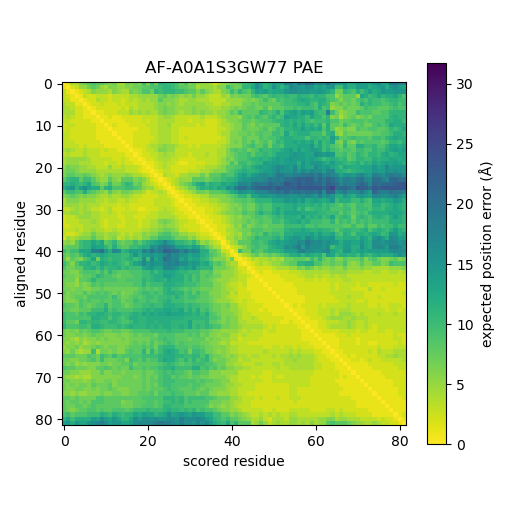Protein AF-A0A1S3GW77-F1 (afdb_monomer)

Mean predicted aligned error: 7.07 Å

Nearest PDB structures (foldseek):
  7sn8-assembly1_K  TM=9.458E-01  e=8.242E-07  Drosophila melanogaster
  8uic-assembly1_K  TM=7.440E-01  e=1.247E-06  Drosophila melanogaster
  6m8q-assembly1_A  TM=9.433E-01  e=9.137E-03  Homo sapiens
  6v4x-assembly1_H  TM=7.844E-01  e=7.429E-03  Homo sapiens

InterPro domains:
  IPR011108 Zn-dependent metallo-hydrolase, RNA specificity domain [PF07521] (29-81)
  IPR036866 Ribonuclease Z/Hydroxyacylglutathione hydrolase-like [G3DSA:3.60.15.10] (43-71)
  IPR036866 Ribonuclease Z/Hydroxyacylglutathione hydrolase-like [SSF56281] (1-82)
  IPR050698 RNA Processing Metallo-Beta-Lactamase [PTHR11203] (1-82)

Secondary structure (DSSP, 8-state):
--S---TTSHHHHHHTT--EEEETTTEEEE--S---------SPPHHHHHHHHHHH--S-----SS-HHHHHHHHHHHHHH-

Sequence (82 aa):
MPGYCVQGTVGHKILSGQRKLEMEGRQVLEVKMQVEYMSFSAHADAKGIMQLVGQAEPENVLLVHGEAKKMEFLRQKIEQEF

Structure (mmCIF, N/CA/C/O backbone):
data_AF-A0A1S3GW77-F1
#
_entry.id   AF-A0A1S3GW77-F1
#
loop_
_atom_site.group_PDB
_atom_site.id
_atom_site.type_symbol
_atom_site.label_atom_id
_atom_site.label_alt_id
_atom_site.label_comp_id
_atom_site.label_asym_id
_atom_site.label_entity_id
_atom_site.label_seq_id
_atom_site.pdbx_PDB_ins_code
_atom_site.Cartn_x
_atom_site.Cartn_y
_atom_site.Cartn_z
_atom_site.occupancy
_atom_site.B_iso_or_equiv
_atom_site.auth_seq_id
_atom_site.auth_comp_id
_atom_site.auth_asym_id
_atom_site.auth_atom_id
_atom_site.pdbx_PDB_model_num
ATOM 1 N N . MET A 1 1 ? -4.203 -4.982 14.441 1.00 77.88 1 MET A N 1
ATOM 2 C CA . MET A 1 1 ? -4.649 -5.285 13.064 1.00 77.88 1 MET A CA 1
ATOM 3 C C . MET A 1 1 ? -3.421 -5.621 12.234 1.00 77.88 1 MET A C 1
ATOM 5 O O . MET A 1 1 ? -2.589 -4.736 12.087 1.00 77.88 1 MET A O 1
ATOM 9 N N . PRO A 1 2 ? -3.271 -6.867 11.757 1.00 75.19 2 PRO A N 1
ATOM 10 C CA . PRO A 1 2 ? -2.045 -7.340 11.101 1.00 75.19 2 PRO A CA 1
ATOM 11 C C . PRO A 1 2 ? -1.908 -6.956 9.614 1.00 75.19 2 PRO A C 1
ATOM 13 O O . PRO A 1 2 ? -0.898 -7.284 9.000 1.00 75.19 2 PRO A O 1
ATOM 16 N N . GLY A 1 3 ? -2.903 -6.293 9.015 1.00 77.56 3 GLY A N 1
ATOM 17 C CA . GLY A 1 3 ? -2.900 -5.956 7.590 1.00 77.56 3 GLY A CA 1
ATOM 18 C C . GLY A 1 3 ? -3.779 -4.755 7.250 1.00 77.56 3 GLY A C 1
ATOM 19 O O . GLY A 1 3 ? -4.497 -4.232 8.107 1.00 77.56 3 GLY A O 1
ATOM 20 N N . TYR A 1 4 ? -3.698 -4.311 5.994 1.00 81.56 4 TYR A N 1
ATOM 21 C CA . TYR A 1 4 ? -4.396 -3.123 5.501 1.00 81.56 4 TYR A CA 1
ATOM 22 C C . TYR A 1 4 ? -5.922 -3.308 5.499 1.00 81.56 4 TYR A C 1
ATOM 24 O O . TYR A 1 4 ? -6.444 -4.294 4.980 1.00 81.56 4 TYR A O 1
ATOM 32 N N . CYS A 1 5 ? -6.647 -2.336 6.056 1.00 83.12 5 CYS A N 1
ATOM 33 C CA . CYS A 1 5 ? -8.107 -2.296 6.020 1.00 83.12 5 CYS A CA 1
ATOM 34 C C . CYS A 1 5 ? -8.581 -1.228 5.032 1.00 83.12 5 CYS A C 1
ATOM 36 O O . CYS A 1 5 ? -8.321 -0.037 5.222 1.00 83.12 5 CYS A O 1
ATOM 38 N N . VAL A 1 6 ? -9.324 -1.659 4.012 1.00 84.00 6 VAL A N 1
ATOM 39 C CA . VAL A 1 6 ? -9.885 -0.782 2.977 1.00 84.00 6 VAL A CA 1
ATOM 40 C C . VAL A 1 6 ? -10.861 0.225 3.589 1.00 84.00 6 VAL A C 1
ATOM 42 O O . VAL A 1 6 ? -11.612 -0.097 4.518 1.00 84.00 6 VAL A O 1
ATOM 45 N N . GLN A 1 7 ? -10.858 1.446 3.052 1.00 84.69 7 GLN A N 1
ATOM 46 C CA . GLN A 1 7 ? -11.779 2.509 3.439 1.00 84.69 7 GLN A CA 1
ATOM 47 C C . GLN A 1 7 ? -13.239 2.024 3.404 1.00 84.69 7 GLN A C 1
ATOM 49 O O . GLN A 1 7 ? -13.658 1.318 2.492 1.00 84.69 7 GLN A O 1
ATOM 54 N N . GLY A 1 8 ? -14.014 2.396 4.424 1.00 83.38 8 GLY A N 1
ATOM 55 C CA . GLY A 1 8 ? -15.422 2.004 4.568 1.00 83.38 8 GLY A CA 1
ATOM 56 C C . GLY A 1 8 ? -15.651 0.744 5.407 1.00 83.38 8 GLY A C 1
ATOM 57 O O . GLY A 1 8 ? -16.737 0.584 5.964 1.00 83.38 8 GLY A O 1
ATOM 58 N N . THR A 1 9 ? -14.630 -0.096 5.600 1.00 88.62 9 THR A N 1
ATOM 59 C CA . THR A 1 9 ? -14.724 -1.252 6.506 1.00 88.62 9 THR A CA 1
ATOM 60 C C . THR A 1 9 ? -14.753 -0.825 7.976 1.00 88.62 9 THR A C 1
ATOM 62 O O . THR A 1 9 ? -14.211 0.215 8.359 1.00 88.62 9 THR A O 1
ATOM 65 N N . VAL A 1 10 ? -15.348 -1.662 8.832 1.00 89.31 10 VAL A N 1
ATOM 66 C CA . VAL A 1 10 ? -15.322 -1.46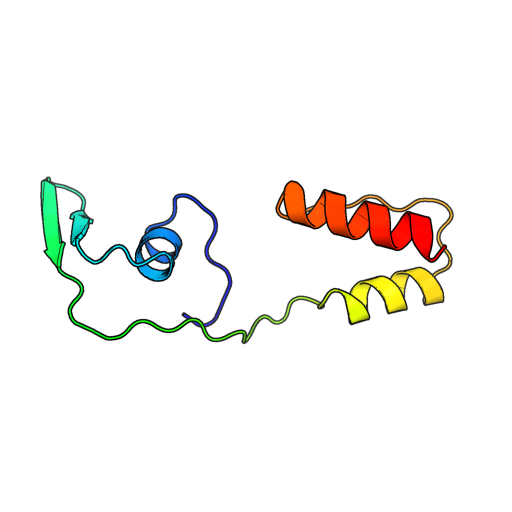6 10.293 1.00 89.31 10 VAL A CA 1
ATOM 67 C C . VAL A 1 10 ? -13.881 -1.419 10.809 1.00 89.31 10 VAL A C 1
ATOM 69 O O . VAL A 1 10 ? -13.552 -0.565 11.627 1.00 89.31 10 VAL A O 1
ATOM 72 N N . GLY A 1 11 ? -12.996 -2.268 10.276 1.00 88.62 11 GLY A N 1
ATOM 73 C CA . GLY A 1 11 ? -11.581 -2.270 10.646 1.00 88.62 11 GLY A CA 1
ATOM 74 C C . GLY A 1 11 ? -10.893 -0.934 10.366 1.00 88.62 11 GLY A C 1
ATOM 75 O O . GLY A 1 11 ? -10.215 -0.406 11.245 1.00 88.62 11 GLY A O 1
ATOM 76 N N . HIS A 1 12 ? -11.140 -0.339 9.192 1.00 88.69 12 HIS A N 1
ATOM 77 C CA . HIS A 1 12 ? -10.617 0.986 8.862 1.00 88.69 12 HIS A CA 1
ATOM 78 C C . HIS A 1 12 ? -11.147 2.053 9.824 1.00 88.69 12 HIS A C 1
ATOM 80 O O . HIS A 1 12 ? -10.359 2.808 10.376 1.00 88.69 12 HIS A O 1
ATOM 86 N N . LYS A 1 13 ? -12.456 2.060 10.108 1.00 89.00 13 LYS A N 1
ATOM 87 C CA . LYS A 1 13 ? -13.076 2.996 11.063 1.00 89.00 13 LYS A CA 1
ATOM 88 C C . LYS A 1 13 ? -12.424 2.936 12.448 1.00 89.00 13 LYS A C 1
ATOM 90 O O . LYS A 1 13 ? -12.079 3.971 13.016 1.00 89.00 13 LYS A O 1
ATOM 95 N N . ILE A 1 14 ? -12.219 1.728 12.976 1.00 90.75 14 ILE A N 1
ATOM 96 C CA . ILE A 1 14 ? -11.581 1.523 14.284 1.00 90.75 14 ILE A CA 1
ATOM 97 C C . ILE A 1 14 ? -10.133 2.029 14.268 1.00 90.75 14 ILE A C 1
ATOM 99 O O . ILE A 1 14 ? -9.713 2.724 15.198 1.00 90.75 14 ILE A O 1
ATOM 103 N N . LEU A 1 15 ? -9.379 1.708 13.211 1.00 88.75 15 LEU A N 1
ATOM 104 C CA . LEU A 1 15 ? -7.998 2.162 13.032 1.00 88.75 15 LEU A CA 1
ATOM 105 C C . LEU A 1 15 ? -7.894 3.686 12.894 1.00 88.75 15 LEU A C 1
ATOM 107 O O . LEU A 1 15 ? -6.953 4.275 13.415 1.00 88.75 15 LEU A O 1
ATOM 111 N N . SER A 1 16 ? -8.884 4.337 12.281 1.00 87.56 16 SER A N 1
ATOM 112 C CA . SER A 1 16 ? -8.998 5.800 12.210 1.00 87.56 16 SER A CA 1
ATOM 113 C C . SER A 1 16 ? -9.378 6.461 13.543 1.00 87.56 16 SER A C 1
ATOM 115 O O . SER A 1 16 ? -9.546 7.676 13.593 1.00 87.56 16 SER A O 1
ATOM 117 N N . GLY A 1 17 ? -9.532 5.691 14.626 1.00 87.88 17 GLY A N 1
ATOM 118 C CA . GLY A 1 17 ? -9.824 6.211 15.962 1.00 87.88 17 GLY A CA 1
ATOM 119 C C . GLY A 1 17 ? -11.300 6.173 16.358 1.00 87.88 17 GLY A C 1
ATOM 120 O O . GLY A 1 17 ? -11.634 6.594 17.464 1.00 87.88 17 GLY A O 1
ATOM 121 N N . GLN A 1 18 ? -12.195 5.634 15.522 1.00 90.31 18 GLN A N 1
ATOM 122 C CA . GLN A 1 18 ? -13.604 5.499 15.888 1.00 90.31 18 GLN A CA 1
ATOM 123 C C . GLN A 1 18 ? -13.760 4.481 17.028 1.00 90.31 18 GLN A C 1
ATOM 125 O O . GLN A 1 18 ? -13.454 3.299 16.878 1.00 90.31 18 GLN A O 1
ATOM 130 N N . ARG A 1 19 ? -14.239 4.948 18.187 1.00 90.25 19 ARG A N 1
ATOM 131 C CA . ARG A 1 19 ? -14.462 4.110 19.381 1.00 90.25 19 ARG A CA 1
ATOM 132 C C . ARG A 1 19 ? -15.912 3.669 19.560 1.00 90.25 19 ARG A C 1
ATOM 134 O O . ARG A 1 19 ? -16.148 2.720 20.289 1.00 90.25 19 ARG A O 1
ATOM 141 N N . LYS A 1 20 ? -16.875 4.318 18.903 1.00 91.62 20 LYS A N 1
ATOM 142 C CA . LYS A 1 20 ? -18.293 3.924 18.922 1.00 91.62 20 LYS A CA 1
ATOM 143 C C . LYS A 1 20 ? -18.698 3.407 17.551 1.00 91.62 20 LYS A C 1
ATOM 145 O O . LYS A 1 20 ? -18.611 4.150 16.572 1.00 91.62 20 LYS A O 1
ATOM 150 N N . LEU A 1 21 ? -19.113 2.150 17.484 1.00 88.88 21 LEU A N 1
ATOM 151 C CA . LEU A 1 21 ? -19.497 1.471 16.251 1.00 88.88 21 LEU A CA 1
ATOM 152 C C . LEU A 1 21 ? -20.981 1.143 16.294 1.00 88.88 21 LEU A C 1
ATOM 154 O O . LEU A 1 21 ? -21.461 0.599 17.283 1.00 88.88 21 LEU A O 1
ATOM 158 N N . GLU A 1 22 ? -21.689 1.452 15.218 1.00 88.12 22 GLU A N 1
ATOM 159 C CA . GLU A 1 22 ? -23.060 0.994 15.027 1.00 88.12 22 GLU A CA 1
ATOM 160 C C . GLU A 1 22 ? -23.026 -0.368 14.327 1.00 88.12 22 GLU A C 1
ATOM 162 O O . GLU A 1 22 ? -22.411 -0.518 13.269 1.00 88.12 22 GLU A O 1
ATOM 167 N N . MET A 1 23 ? -23.629 -1.366 14.966 1.00 83.25 23 MET A N 1
ATOM 168 C CA . MET A 1 23 ? -23.756 -2.728 14.457 1.00 83.25 23 MET A CA 1
ATOM 169 C C . MET A 1 23 ? -25.158 -2.952 13.885 1.00 83.25 23 MET A C 1
ATOM 171 O O . MET A 1 23 ? -26.070 -2.140 14.075 1.00 83.25 23 MET A O 1
ATOM 175 N N . GLU A 1 24 ? -25.339 -4.069 13.183 1.00 81.38 24 GLU A N 1
ATOM 176 C CA . GLU A 1 24 ? -26.656 -4.470 12.690 1.00 81.38 24 GLU A CA 1
ATOM 177 C C . GLU A 1 24 ? -27.679 -4.502 13.839 1.00 81.38 24 GLU A C 1
ATOM 179 O O . GLU A 1 24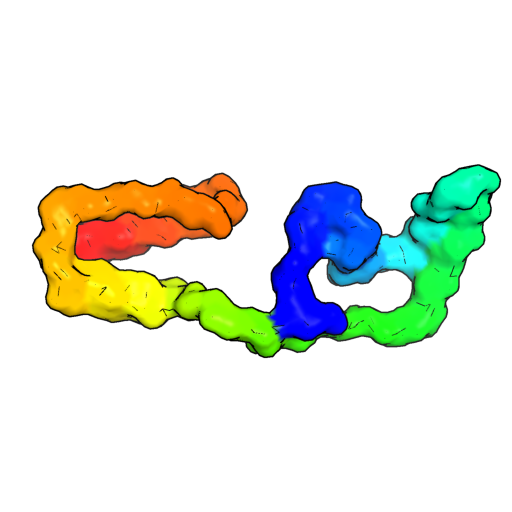 ? -27.391 -4.955 14.946 1.00 81.38 24 GLU A O 1
ATOM 184 N N . GLY A 1 25 ? -28.871 -3.947 13.596 1.00 81.38 25 GLY A N 1
ATOM 185 C CA . GLY A 1 25 ? -29.905 -3.809 14.628 1.00 81.38 25 GLY A CA 1
ATOM 186 C C . GLY A 1 25 ? -29.785 -2.569 15.527 1.00 81.38 25 GLY A C 1
ATOM 187 O O . GLY A 1 25 ? -30.407 -2.547 16.586 1.00 81.38 25 GLY A O 1
ATOM 188 N N . ARG A 1 26 ? -29.032 -1.530 15.117 1.00 79.81 26 ARG A N 1
ATOM 189 C CA . ARG A 1 26 ? -28.856 -0.243 15.839 1.00 79.81 26 ARG A CA 1
ATOM 190 C C . ARG A 1 26 ? -28.199 -0.374 17.217 1.00 79.81 26 ARG A C 1
ATOM 192 O O . ARG A 1 26 ? -28.337 0.504 18.070 1.00 79.81 26 ARG A O 1
ATOM 199 N N . GLN A 1 27 ? -27.477 -1.464 17.455 1.00 85.81 27 GLN A N 1
ATOM 200 C CA . GLN A 1 27 ? -26.685 -1.602 18.670 1.00 85.81 27 GLN A CA 1
ATOM 201 C C . GLN A 1 27 ? -25.406 -0.779 18.542 1.00 85.81 27 GLN A C 1
ATOM 203 O O . GLN A 1 27 ? -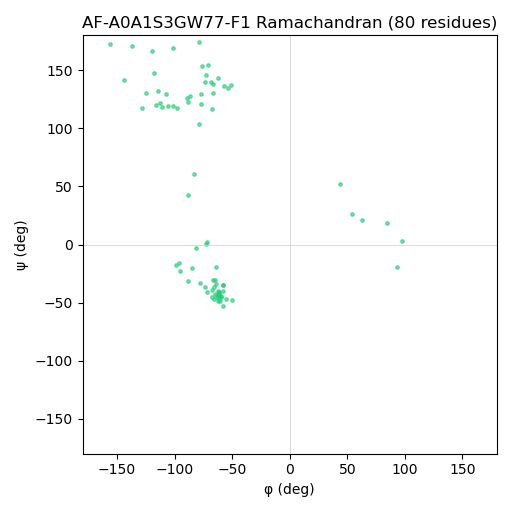24.683 -0.887 17.552 1.00 85.81 27 GLN A O 1
ATOM 208 N N . VAL A 1 28 ? -25.123 0.044 19.552 1.00 89.12 28 VAL A N 1
ATOM 209 C CA . VAL A 1 28 ? -23.903 0.852 19.606 1.00 89.12 28 VAL A CA 1
ATOM 210 C C . VAL A 1 28 ? -22.905 0.183 20.539 1.00 89.12 28 VAL A C 1
ATOM 212 O O . VAL A 1 28 ? -23.170 0.025 21.729 1.00 89.12 28 VAL A O 1
ATOM 215 N N . LEU A 1 29 ? -21.749 -0.189 19.996 1.00 90.56 29 LEU A N 1
ATOM 216 C CA . LEU A 1 29 ? -20.682 -0.867 20.721 1.00 90.56 29 LEU A CA 1
ATOM 217 C C . LEU A 1 29 ? -19.510 0.091 20.951 1.00 90.56 29 LEU A C 1
ATOM 219 O O . LEU A 1 29 ? -19.040 0.757 20.026 1.00 90.56 29 LEU A O 1
ATOM 223 N N . GLU A 1 30 ? -19.047 0.170 22.198 1.00 93.31 30 GLU A N 1
ATOM 224 C CA . GLU A 1 30 ? -17.909 0.998 22.594 1.00 93.31 30 GLU A CA 1
ATOM 225 C C . GLU A 1 30 ? -16.626 0.159 22.674 1.00 93.31 30 GLU A C 1
ATOM 227 O O . GLU A 1 30 ? -16.503 -0.764 23.481 1.00 93.31 30 GLU A O 1
ATOM 232 N N . VAL A 1 31 ? -15.647 0.498 21.841 1.00 91.81 31 VAL A N 1
ATOM 233 C CA . VAL A 1 31 ? -14.324 -0.122 21.806 1.00 91.81 31 VAL A CA 1
ATOM 234 C C . VAL A 1 31 ? -13.482 0.446 22.947 1.00 91.81 31 VAL A C 1
ATOM 236 O O . VAL A 1 31 ? -12.983 1.565 22.861 1.00 91.81 31 VAL A O 1
ATOM 239 N N . LYS A 1 32 ? -13.313 -0.333 24.018 1.00 93.19 32 LYS A N 1
ATOM 240 C CA . LYS A 1 32 ? -12.486 0.036 25.185 1.00 93.19 32 LYS A CA 1
ATOM 241 C C . LYS A 1 32 ? -11.065 -0.521 25.134 1.00 93.19 32 LYS A C 1
ATOM 243 O O . LYS A 1 32 ? -10.199 -0.069 25.875 1.00 93.19 32 LYS A O 1
ATOM 248 N N . MET A 1 33 ? -10.827 -1.509 24.275 1.00 91.94 33 MET A N 1
ATOM 249 C CA . MET A 1 33 ? -9.503 -2.096 24.092 1.00 91.94 33 MET A CA 1
ATOM 250 C C . MET A 1 33 ? -8.594 -1.186 23.262 1.00 91.94 33 MET A C 1
ATOM 252 O O . MET A 1 33 ? -9.059 -0.413 22.420 1.00 91.94 33 MET A O 1
ATOM 256 N N . GLN A 1 34 ? -7.286 -1.315 23.473 1.00 89.56 34 GLN A N 1
ATOM 257 C CA . GLN A 1 34 ? -6.296 -0.699 22.598 1.00 89.56 34 GLN A CA 1
ATOM 258 C C . GLN A 1 34 ? -6.314 -1.386 21.232 1.00 89.56 34 GLN A C 1
ATOM 260 O O . GLN A 1 34 ? -6.453 -2.606 21.129 1.00 89.56 34 GLN A O 1
ATOM 26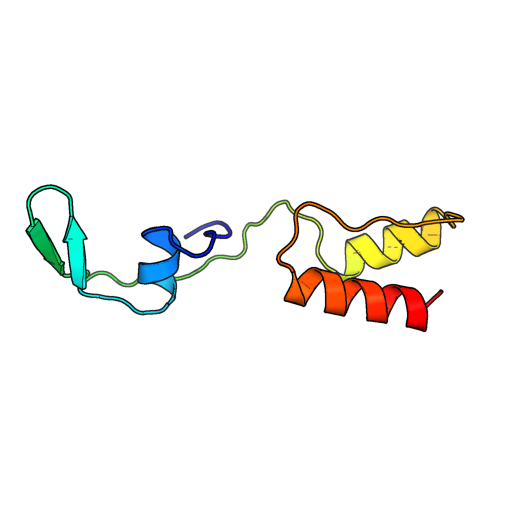5 N N . VAL A 1 35 ? -6.189 -0.586 20.176 1.00 88.81 35 VAL A N 1
ATOM 266 C CA . VAL A 1 35 ? -6.141 -1.073 18.801 1.00 88.81 35 VAL A CA 1
ATOM 267 C C . VAL A 1 35 ? -4.922 -0.469 18.138 1.00 88.81 35 VAL A C 1
ATOM 269 O O . VAL A 1 35 ? -4.846 0.745 17.977 1.00 88.81 35 VAL A O 1
ATOM 272 N N . GLU A 1 36 ? -4.000 -1.332 17.732 1.00 85.88 36 GLU A N 1
ATOM 273 C CA . GLU A 1 36 ? -2.798 -0.939 17.007 1.00 85.88 36 GLU A CA 1
ATOM 274 C C . GLU A 1 36 ? -2.760 -1.565 15.618 1.00 85.88 36 GLU A C 1
ATOM 276 O O . GLU A 1 36 ? -3.260 -2.674 15.388 1.00 85.88 36 GLU A O 1
ATOM 281 N N . TYR A 1 37 ? -2.163 -0.841 14.677 1.00 81.94 37 TYR A N 1
ATOM 282 C CA . TYR A 1 37 ? -1.842 -1.350 13.354 1.00 81.94 37 TYR A CA 1
ATOM 283 C C . TYR A 1 37 ? -0.450 -1.980 13.383 1.00 81.94 37 TYR A C 1
ATOM 285 O O . TYR A 1 37 ? 0.518 -1.331 13.765 1.00 81.94 37 TYR A O 1
ATOM 293 N N . MET A 1 38 ? -0.349 -3.234 12.955 1.0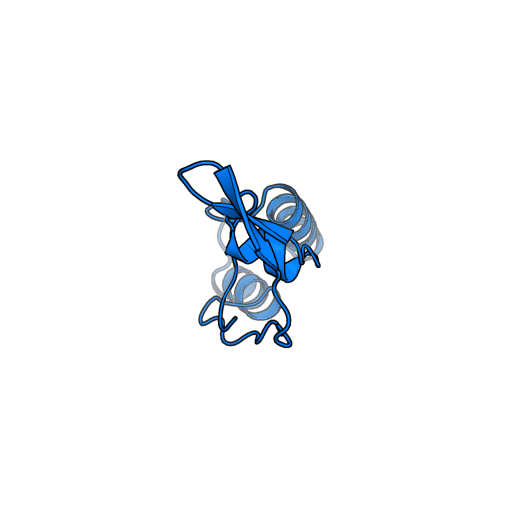0 77.94 38 MET A N 1
ATOM 294 C CA . MET A 1 38 ? 0.919 -3.933 12.795 1.00 77.94 38 MET A CA 1
ATOM 295 C C . MET A 1 38 ? 1.130 -4.181 11.306 1.00 77.94 38 MET A C 1
ATOM 297 O O . MET A 1 38 ? 0.304 -4.822 10.659 1.00 77.94 38 MET A O 1
ATOM 301 N N . SER A 1 39 ? 2.232 -3.675 10.758 1.00 67.00 39 SER A N 1
ATOM 302 C CA . SER A 1 39 ? 2.534 -3.770 9.328 1.00 67.00 39 SER A CA 1
ATOM 303 C C . SER A 1 39 ? 3.190 -5.109 8.964 1.00 67.00 39 SER A C 1
ATOM 305 O O . SER A 1 39 ? 4.307 -5.131 8.458 1.00 67.00 39 SER A O 1
ATOM 307 N N . PHE A 1 40 ? 2.498 -6.230 9.195 1.00 65.62 40 PHE A N 1
ATOM 308 C CA . PHE A 1 40 ? 2.905 -7.566 8.718 1.00 65.62 40 PHE A CA 1
ATOM 309 C C . PHE A 1 40 ? 2.351 -7.857 7.317 1.00 65.62 40 PHE A C 1
ATOM 311 O O . PHE A 1 40 ? 1.843 -8.935 7.018 1.00 65.62 40 PHE A O 1
ATOM 318 N N . SER A 1 41 ? 2.416 -6.856 6.447 1.00 62.91 41 SER A N 1
ATOM 319 C CA . SER A 1 41 ? 1.952 -6.978 5.075 1.00 62.91 41 SER A CA 1
ATOM 320 C C . SER A 1 41 ? 2.983 -7.754 4.255 1.00 62.91 41 SER A C 1
ATOM 322 O O . SER A 1 41 ? 4.119 -7.310 4.131 1.00 62.91 41 SER A O 1
ATOM 324 N N . ALA A 1 42 ? 2.587 -8.882 3.662 1.00 66.44 42 ALA A N 1
ATOM 325 C CA . ALA A 1 42 ? 3.409 -9.612 2.689 1.00 66.44 42 ALA A CA 1
ATOM 326 C C . ALA A 1 42 ? 3.498 -8.895 1.323 1.00 66.44 42 ALA A C 1
ATOM 328 O O . ALA A 1 42 ? 4.117 -9.402 0.390 1.00 66.44 42 ALA A O 1
ATOM 329 N N . HIS A 1 43 ? 2.852 -7.732 1.183 1.00 77.12 43 HIS A N 1
ATOM 330 C CA . HIS A 1 43 ? 2.923 -6.922 -0.025 1.00 77.12 43 HIS A CA 1
ATOM 331 C C . HIS A 1 43 ? 4.285 -6.229 -0.135 1.00 77.12 43 HIS A C 1
ATOM 333 O O . HIS A 1 43 ? 4.806 -5.716 0.855 1.00 77.12 43 HIS A O 1
ATOM 339 N N . ALA A 1 44 ? 4.824 -6.186 -1.356 1.00 76.50 44 ALA A N 1
ATOM 340 C CA . ALA A 1 44 ? 6.044 -5.450 -1.657 1.00 76.50 44 ALA A CA 1
ATOM 341 C C . ALA A 1 44 ? 5.892 -3.971 -1.274 1.00 76.50 44 ALA A C 1
ATOM 343 O O . ALA A 1 44 ? 4.860 -3.346 -1.540 1.00 76.50 44 ALA A O 1
ATOM 344 N N . ASP A 1 45 ? 6.922 -3.418 -0.638 1.00 82.19 45 ASP A N 1
ATOM 345 C CA . ASP A 1 45 ? 6.985 -1.998 -0.333 1.00 82.19 45 ASP A CA 1
ATOM 346 C C . ASP A 1 45 ? 7.386 -1.187 -1.576 1.00 82.19 45 ASP A C 1
ATOM 348 O O . ASP A 1 45 ? 7.722 -1.724 -2.635 1.00 82.19 45 ASP A O 1
ATOM 352 N N . ALA A 1 46 ? 7.355 0.142 -1.454 1.00 82.75 46 ALA A N 1
ATOM 353 C CA . ALA A 1 46 ? 7.722 1.020 -2.561 1.00 82.75 46 ALA A CA 1
ATOM 354 C C . ALA A 1 46 ? 9.151 0.749 -3.062 1.00 82.75 46 ALA A C 1
ATOM 356 O O . ALA A 1 46 ? 9.402 0.845 -4.257 1.00 82.75 46 ALA A O 1
ATOM 357 N N . LYS A 1 47 ? 10.085 0.386 -2.174 1.00 86.94 47 LYS A N 1
ATOM 358 C CA . LYS A 1 47 ? 11.472 0.104 -2.552 1.00 86.94 47 LYS A CA 1
ATOM 359 C C . LYS A 1 47 ? 11.571 -1.166 -3.400 1.00 86.94 47 LYS A C 1
ATOM 361 O O . LYS A 1 47 ? 12.239 -1.145 -4.428 1.00 86.94 47 LYS A O 1
ATOM 366 N N . GLY A 1 48 ? 10.884 -2.235 -3.003 1.00 89.00 48 GLY A N 1
ATOM 367 C CA . GLY A 1 48 ? 10.844 -3.492 -3.744 1.00 89.00 48 GLY A CA 1
ATOM 368 C C . GLY A 1 48 ? 10.216 -3.338 -5.128 1.00 89.00 48 GLY A C 1
ATOM 369 O O . GLY A 1 48 ? 10.740 -3.883 -6.095 1.00 89.00 48 GLY A O 1
ATOM 370 N N . ILE A 1 49 ? 9.145 -2.546 -5.247 1.00 90.38 49 ILE A N 1
ATOM 371 C CA . ILE A 1 49 ? 8.504 -2.281 -6.545 1.00 90.38 49 ILE A CA 1
ATOM 372 C C . ILE A 1 49 ? 9.439 -1.490 -7.472 1.00 90.38 49 ILE A C 1
ATOM 374 O O . ILE A 1 49 ? 9.618 -1.881 -8.621 1.00 90.38 49 ILE A O 1
ATOM 378 N N . MET A 1 50 ? 10.073 -0.419 -6.978 1.00 91.38 50 MET A N 1
ATOM 379 C CA . MET A 1 50 ? 11.013 0.384 -7.777 1.00 91.38 50 MET A CA 1
ATOM 380 C C . MET A 1 50 ? 12.218 -0.442 -8.236 1.00 91.38 50 MET A C 1
ATOM 382 O O . MET A 1 50 ? 12.628 -0.359 -9.390 1.00 91.38 50 MET A O 1
ATOM 386 N N . GLN A 1 51 ? 12.749 -1.292 -7.352 1.00 92.75 51 GLN A N 1
ATOM 387 C CA . GLN A 1 51 ? 13.836 -2.202 -7.698 1.00 92.75 51 GLN A CA 1
ATOM 388 C C . GLN A 1 51 ? 13.420 -3.189 -8.796 1.00 92.75 51 GLN A C 1
ATOM 390 O O . GLN A 1 51 ? 14.200 -3.432 -9.711 1.00 92.75 51 GLN A O 1
ATOM 395 N N . LEU A 1 52 ? 12.206 -3.742 -8.726 1.00 92.12 52 LEU A N 1
ATOM 396 C CA . LEU A 1 52 ? 11.695 -4.651 -9.750 1.00 92.12 52 LEU A CA 1
ATOM 397 C C . LEU A 1 52 ? 11.563 -3.956 -11.111 1.00 92.12 52 LEU A C 1
ATOM 399 O O . LEU A 1 52 ? 11.959 -4.534 -12.117 1.00 92.12 52 LEU A O 1
ATOM 403 N N . VAL A 1 53 ? 11.044 -2.724 -11.140 1.00 92.81 53 VAL A N 1
ATOM 404 C CA . VAL A 1 53 ? 10.920 -1.934 -12.378 1.00 92.81 53 VAL A CA 1
ATOM 405 C C . VAL A 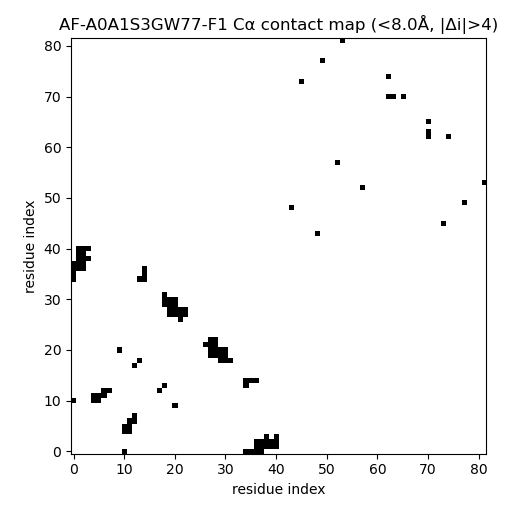1 53 ? 12.296 -1.691 -12.996 1.00 92.81 53 VAL A C 1
ATOM 407 O O . VAL A 1 53 ? 12.489 -1.992 -14.170 1.00 92.81 53 VAL A O 1
ATOM 410 N N . GLY A 1 54 ? 13.268 -1.245 -12.195 1.00 93.19 54 GLY A N 1
ATOM 411 C CA . GLY A 1 54 ? 14.630 -1.010 -12.676 1.00 93.19 54 GLY A CA 1
AT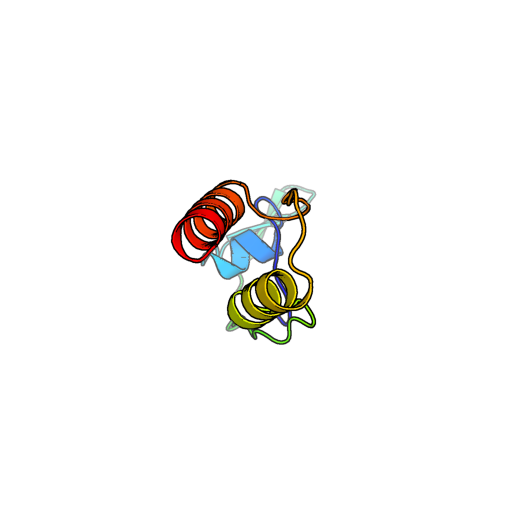OM 412 C C . GLY A 1 54 ? 15.356 -2.277 -13.136 1.00 93.19 54 GLY A C 1
ATOM 413 O O . GLY A 1 54 ? 16.177 -2.209 -14.037 1.00 93.19 54 GLY A O 1
ATOM 414 N N . GLN A 1 55 ? 15.061 -3.441 -12.548 1.00 93.88 55 GLN A N 1
ATOM 415 C CA . GLN A 1 55 ? 15.647 -4.717 -12.980 1.00 93.88 55 GLN A CA 1
ATOM 416 C C . GLN A 1 55 ? 14.999 -5.286 -14.245 1.00 93.88 55 GLN A C 1
ATOM 418 O O . GLN A 1 55 ? 15.662 -5.992 -14.999 1.00 93.88 55 GLN A O 1
ATOM 423 N N . ALA A 1 56 ? 13.701 -5.053 -14.437 1.00 94.50 56 ALA A N 1
ATOM 424 C CA . ALA A 1 56 ? 12.955 -5.599 -15.565 1.00 94.50 56 ALA A CA 1
ATOM 425 C C . ALA A 1 56 ? 13.060 -4.739 -16.834 1.00 94.50 56 ALA A C 1
ATOM 427 O O . ALA A 1 56 ? 12.778 -5.258 -17.909 1.00 94.50 56 ALA A O 1
ATOM 428 N N . GLU A 1 57 ? 13.417 -3.454 -16.697 1.00 93.44 57 GLU A N 1
ATOM 429 C CA . GLU A 1 57 ? 13.501 -2.462 -17.784 1.00 93.44 57 GLU A CA 1
ATOM 430 C C . GLU A 1 57 ? 12.306 -2.526 -18.765 1.00 93.44 57 GLU A C 1
ATOM 432 O O . GLU A 1 57 ? 12.487 -2.666 -19.977 1.00 93.44 57 GLU A O 1
ATOM 437 N N . PRO A 1 58 ? 11.052 -2.482 -18.270 1.00 94.62 58 PRO A N 1
ATOM 438 C CA . PRO A 1 58 ? 9.886 -2.622 -19.131 1.00 94.62 58 PRO A CA 1
ATOM 439 C C . PRO A 1 58 ? 9.663 -1.363 -19.980 1.00 94.62 58 PRO A C 1
ATOM 441 O O . PRO A 1 58 ? 9.822 -0.246 -19.499 1.00 94.62 58 PRO A O 1
ATOM 444 N N . GLU A 1 59 ? 9.167 -1.530 -21.209 1.00 93.88 59 GLU A N 1
ATOM 445 C CA . GLU A 1 59 ? 8.781 -0.388 -22.058 1.00 93.88 59 GLU A CA 1
ATOM 446 C C . GLU A 1 59 ? 7.570 0.383 -21.508 1.00 93.88 59 GLU A C 1
ATOM 448 O O . GLU A 1 59 ? 7.433 1.580 -21.736 1.00 93.88 59 GLU A O 1
ATOM 453 N N . ASN A 1 60 ? 6.658 -0.304 -20.811 1.00 93.12 60 ASN A N 1
ATOM 454 C CA . ASN A 1 60 ? 5.429 0.279 -20.273 1.00 93.12 60 ASN A CA 1
ATOM 455 C C . ASN A 1 60 ? 5.079 -0.343 -18.915 1.00 93.12 60 ASN A C 1
ATOM 457 O O . ASN A 1 60 ? 5.185 -1.558 -18.735 1.00 93.12 60 ASN A O 1
ATOM 461 N N . VAL A 1 61 ? 4.583 0.473 -17.979 1.00 93.25 61 VAL A N 1
ATOM 462 C CA . VAL A 1 61 ? 4.147 0.040 -16.640 1.00 93.25 61 VAL A CA 1
ATOM 463 C C . VAL A 1 61 ? 2.706 0.481 -16.388 1.00 93.25 61 VAL A C 1
ATOM 465 O O . VAL A 1 61 ? 2.368 1.650 -16.558 1.00 93.25 61 VAL A O 1
ATOM 468 N N . LEU A 1 62 ? 1.854 -0.445 -15.934 1.00 94.69 62 LEU A N 1
ATOM 469 C CA . LEU A 1 62 ? 0.472 -0.165 -15.533 1.00 94.69 62 LEU A CA 1
ATOM 470 C C . LEU A 1 62 ? 0.283 -0.446 -14.038 1.00 94.69 62 LEU A C 1
ATOM 472 O O . LEU A 1 62 ? 0.448 -1.579 -13.586 1.00 94.69 62 LEU A O 1
ATOM 476 N N . LEU A 1 63 ? -0.100 0.578 -13.272 1.00 92.75 63 LEU A N 1
ATOM 477 C CA . LEU A 1 63 ? -0.374 0.449 -11.840 1.00 92.75 63 LEU A CA 1
ATOM 478 C C . LEU A 1 63 ? -1.826 0.030 -11.596 1.00 92.75 63 LEU A C 1
ATOM 480 O O . LEU A 1 63 ? -2.762 0.670 -12.074 1.00 92.75 63 LEU A O 1
ATOM 484 N N . VAL A 1 64 ? -2.008 -1.035 -10.817 1.00 94.06 64 VAL A N 1
ATOM 485 C CA . VAL A 1 64 ? -3.315 -1.608 -10.462 1.00 94.06 64 VAL A CA 1
ATOM 486 C C . VAL A 1 64 ? -3.356 -1.978 -8.976 1.00 94.06 64 VAL A C 1
ATOM 488 O O . VAL A 1 64 ? -2.329 -1.967 -8.301 1.00 94.06 64 VAL A O 1
ATOM 491 N N . HIS A 1 65 ? -4.538 -2.329 -8.454 1.00 89.88 65 HIS A N 1
ATOM 492 C CA . HIS A 1 65 ? -4.726 -2.845 -7.085 1.00 89.88 65 HIS A CA 1
ATOM 493 C C . HIS A 1 65 ? -4.152 -1.971 -5.946 1.00 89.88 65 HIS A C 1
ATOM 495 O O . HIS A 1 65 ? -3.869 -2.465 -4.855 1.00 89.88 65 HIS A O 1
ATOM 501 N N . GLY A 1 66 ? -4.034 -0.660 -6.161 1.00 85.88 66 GLY A N 1
ATOM 502 C CA . GLY A 1 66 ? -3.627 0.309 -5.145 1.00 85.88 66 GLY A CA 1
ATOM 503 C C . GLY A 1 66 ? -4.693 1.370 -4.880 1.00 85.88 66 GLY A C 1
ATOM 504 O O . GLY A 1 66 ? -5.644 1.550 -5.639 1.00 85.88 66 GLY A O 1
ATOM 505 N N . GLU A 1 67 ? -4.530 2.113 -3.789 1.00 86.44 67 GLU A N 1
ATOM 506 C CA . GLU A 1 67 ? -5.316 3.327 -3.561 1.00 86.44 67 GLU A CA 1
ATOM 507 C C . GLU A 1 67 ? -4.945 4.396 -4.596 1.00 86.44 67 GLU A C 1
ATOM 509 O O . GLU A 1 67 ? -3.760 4.629 -4.834 1.00 86.44 67 GLU A O 1
ATOM 514 N N . ALA A 1 68 ? -5.934 5.108 -5.146 1.00 87.75 68 ALA A N 1
ATOM 515 C CA . ALA A 1 68 ? -5.730 6.079 -6.228 1.00 87.75 68 ALA A CA 1
ATOM 516 C C . ALA A 1 68 ? -4.599 7.089 -5.950 1.00 87.75 68 ALA A C 1
ATOM 518 O O . ALA A 1 68 ? -3.705 7.261 -6.772 1.00 87.75 68 ALA A O 1
ATOM 519 N N . LYS A 1 69 ? -4.579 7.702 -4.757 1.00 89.06 69 LYS A N 1
ATOM 520 C CA . LYS A 1 69 ? -3.537 8.676 -4.381 1.00 89.06 69 LYS A CA 1
ATOM 521 C C . LYS A 1 69 ? -2.143 8.054 -4.274 1.00 89.06 69 LYS A C 1
ATOM 523 O O . LYS A 1 69 ? -1.161 8.698 -4.624 1.00 89.06 69 LYS A O 1
ATOM 528 N N . LYS A 1 70 ? -2.049 6.816 -3.777 1.00 88.56 70 LYS A N 1
ATOM 529 C CA . LYS A 1 70 ? -0.768 6.108 -3.639 1.00 88.56 70 LYS A CA 1
ATOM 530 C C . LYS A 1 70 ? -0.247 5.635 -4.991 1.00 88.56 70 LYS A C 1
ATOM 532 O O . LYS A 1 70 ? 0.956 5.683 -5.209 1.00 88.56 70 LYS A O 1
ATOM 537 N N . MET A 1 71 ? -1.141 5.216 -5.887 1.00 92.69 71 MET A N 1
ATOM 538 C CA . MET A 1 71 ? -0.772 4.878 -7.262 1.00 92.69 71 MET A CA 1
ATOM 539 C C . MET A 1 71 ? -0.277 6.109 -8.017 1.00 92.69 71 MET A C 1
ATOM 541 O O . MET A 1 71 ? 0.754 6.019 -8.666 1.00 92.69 71 MET A O 1
ATOM 545 N N . GLU A 1 72 ? -0.931 7.265 -7.876 1.00 93.19 72 GLU A N 1
ATOM 546 C CA . GLU A 1 72 ? -0.453 8.509 -8.494 1.00 93.19 72 GLU A CA 1
ATOM 547 C C . GLU A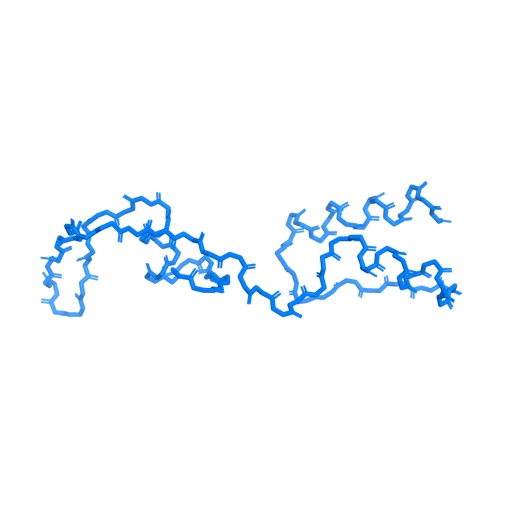 1 72 ? 0.935 8.908 -7.970 1.00 93.19 72 GLU A C 1
ATOM 549 O O . GLU A 1 72 ? 1.830 9.221 -8.749 1.00 93.19 72 GLU A O 1
ATOM 554 N N . PHE A 1 73 ? 1.153 8.809 -6.655 1.00 92.25 73 PHE A N 1
ATOM 555 C CA . PHE A 1 73 ? 2.473 9.029 -6.062 1.00 92.25 73 PHE A CA 1
ATOM 556 C C . PHE A 1 73 ? 3.531 8.060 -6.614 1.00 92.25 73 PHE A C 1
ATOM 558 O O . PHE A 1 73 ? 4.639 8.474 -6.948 1.00 92.25 73 PHE A O 1
ATOM 565 N N . LEU A 1 74 ? 3.201 6.769 -6.719 1.00 91.81 74 LEU A N 1
ATOM 566 C CA . LEU A 1 74 ? 4.129 5.761 -7.227 1.00 91.81 74 LEU A CA 1
ATOM 567 C C . LEU A 1 74 ? 4.433 5.969 -8.715 1.00 91.81 74 LEU A C 1
ATOM 569 O O . LEU A 1 74 ? 5.585 5.842 -9.112 1.00 91.81 74 LEU A O 1
ATOM 573 N N . ARG A 1 75 ? 3.430 6.347 -9.513 1.00 92.81 75 ARG A N 1
ATOM 574 C CA . ARG A 1 75 ? 3.591 6.696 -10.928 1.00 92.81 75 ARG A CA 1
ATOM 575 C C . ARG A 1 75 ? 4.589 7.836 -11.100 1.00 92.81 75 ARG A C 1
ATOM 577 O O . ARG A 1 75 ? 5.554 7.674 -11.834 1.00 92.81 75 ARG A O 1
ATOM 584 N N . GLN A 1 76 ? 4.391 8.946 -10.386 1.00 94.12 76 GLN A N 1
ATOM 585 C CA . GLN A 1 76 ? 5.298 10.098 -10.448 1.00 94.12 76 GLN A CA 1
ATOM 586 C C . GLN A 1 76 ? 6.729 9.722 -10.071 1.00 94.12 76 GLN A C 1
ATOM 588 O O . GLN A 1 76 ? 7.677 10.269 -10.619 1.00 94.12 76 GLN A O 1
ATOM 593 N N . LYS A 1 77 ? 6.890 8.786 -9.133 1.00 92.00 77 LYS A N 1
ATOM 594 C CA . LYS A 1 77 ? 8.205 8.313 -8.715 1.00 92.00 77 LYS A CA 1
ATOM 595 C C . LYS A 1 77 ? 8.887 7.451 -9.781 1.00 92.00 77 LYS A C 1
ATOM 597 O O . LYS A 1 77 ? 10.080 7.616 -9.998 1.00 92.00 77 LYS A O 1
ATOM 602 N N . ILE A 1 78 ? 8.137 6.573 -10.450 1.00 91.44 78 ILE A N 1
ATOM 603 C CA . ILE A 1 78 ? 8.647 5.773 -11.573 1.00 91.44 78 ILE A CA 1
ATOM 604 C C . ILE A 1 78 ? 9.083 6.695 -12.716 1.00 91.44 78 ILE A C 1
ATOM 606 O O . ILE A 1 78 ? 10.216 6.578 -13.150 1.00 91.44 78 ILE A O 1
ATOM 610 N N . GLU A 1 79 ? 8.244 7.661 -13.107 1.00 91.62 79 GLU A N 1
ATOM 611 C CA . GLU A 1 79 ? 8.539 8.638 -14.177 1.00 91.62 79 GLU A CA 1
ATOM 612 C C . GLU A 1 79 ? 9.718 9.586 -13.857 1.00 91.62 79 GLU A C 1
ATOM 614 O O . GLU A 1 79 ? 10.250 10.237 -14.751 1.00 91.62 79 GLU A O 1
ATOM 619 N N . GLN A 1 80 ? 10.097 9.737 -12.583 1.00 92.25 80 GLN A N 1
ATOM 620 C CA . GLN A 1 80 ? 11.250 10.553 -12.174 1.00 92.25 80 GLN A CA 1
ATOM 621 C C . GLN A 1 80 ? 12.567 9.771 -12.166 1.00 92.25 80 GLN A C 1
ATOM 623 O O . GLN A 1 80 ? 13.624 10.374 -12.349 1.00 92.25 80 GLN A O 1
ATOM 628 N N . GLU A 1 81 ? 12.519 8.469 -11.878 1.00 88.94 81 GLU A N 1
ATOM 629 C CA . GLU A 1 81 ? 13.709 7.618 -11.751 1.00 88.94 81 GLU A CA 1
ATOM 630 C C . GLU A 1 81 ? 14.056 6.866 -13.051 1.00 88.94 81 GLU A C 1
ATOM 632 O O . GLU A 1 81 ? 15.225 6.513 -13.224 1.00 88.94 81 GLU A O 1
ATOM 637 N N . PHE A 1 82 ? 13.088 6.652 -13.953 1.00 86.25 82 PHE A N 1
ATOM 638 C CA . PHE A 1 82 ? 13.228 5.914 -15.217 1.00 86.25 82 PHE A CA 1
ATOM 639 C C . PHE A 1 82 ? 12.548 6.657 -16.373 1.00 86.25 82 PHE A C 1
ATOM 641 O O . PHE A 1 82 ? 13.144 6.676 -17.473 1.00 86.25 82 PHE A O 1
#

pLDDT: mean 87.26, std 6.91, range [62.91, 94.69]

Radius of gyration: 17.98 Å; Cα contacts (8 Å, |Δi|>4): 56; chains: 1; bounding box: 46×20×47 Å

Organism: Dipodomys ordii (NCBI:txid10020)

Solvent-accessible surface area (backbone atoms only — not comparable to full-atom values): 5399 Å² total; per-residue (Å²): 78,58,56,92,54,58,86,88,38,71,65,26,44,45,73,75,65,50,41,72,44,79,43,90,90,78,43,75,46,75,61,82,70,90,84,56,82,40,88,69,55,91,65,79,49,74,66,57,51,52,51,48,48,69,72,64,67,66,97,74,87,86,89,72,102,62,57,72,71,59,43,53,53,51,49,55,51,50,70,70,78,106

Foldseek 3Di:
DADDDDPPDPLVCVAVPNQWDQDPPRDIHGNPDDDDYHDNDPDDDLVRVLVVCVVVVDPDDDDDDDDPVVSVVSVVVNVVVD